Protein AF-A0AAP3YGD5-F1 (afdb_monomer_lite)

Radius of gyration: 22.63 Å; chains: 1; bounding box: 57×32×65 Å

pLDDT: mean 88.48, std 7.9, range [51.56, 96.88]

Foldseek 3Di:
DEEDQDPCVCVPFAWQDWDDDPPDQWIWTATLQGYIWIKGWDQDPVPNDIDIHTDDPVRRCVSCVPPPPNQVVCCVSVSQHPVNVVVVVVVVVVVVVVVVVVVVVVVVVVVVVVVVVVCCVPVVD

Sequence (125 aa):
MYFISEPNDLIGKEIGFIHANRFCDSTIIVTKDGGVLIVKQVFDLDEDQTNTIVFNECRAKKELYENRYAKHELNRLKIITKKDWADYELKLKKAEEARQIEYQKKKEERERLEYERLKLKFEGK

Organism: Bacillus amyloliquefaciens (NCBI:txid1390)

Secondary structure (DSSP, 8-state):
-EE--SGGGGTTPPEEEEE--TT-SSEEEEETTSEEEEEEEEEETTTTEEEEEEPPHHHHHHHHHH-HHHHHHHHHTTSS-HHHHHHHHHHHHHHHHHHHHHHHHHHHHHHHHHHHHHHHHHH--

Structure (mmCIF, N/CA/C/O backbone):
data_AF-A0AAP3YGD5-F1
#
_entry.id   AF-A0AAP3YGD5-F1
#
loop_
_atom_site.group_PDB
_atom_site.id
_atom_site.type_symbol
_atom_site.label_atom_id
_atom_site.label_alt_id
_atom_site.label_comp_id
_atom_site.label_asym_id
_atom_site.label_entity_id
_atom_site.label_seq_id
_atom_site.pdbx_PDB_ins_code
_atom_site.Cartn_x
_atom_site.Cartn_y
_atom_site.Cartn_z
_atom_site.occupancy
_atom_site.B_iso_or_equiv
_atom_site.auth_seq_id
_atom_site.auth_comp_id
_atom_site.auth_asym_id
_atom_site.auth_atom_id
_atom_site.pdbx_PDB_model_num
ATOM 1 N N . MET A 1 1 ? -4.771 3.654 -7.770 1.00 90.12 1 MET A N 1
ATOM 2 C CA . MET A 1 1 ? -3.575 3.185 -7.040 1.00 90.12 1 MET A CA 1
ATOM 3 C C . MET A 1 1 ? -3.976 2.327 -5.850 1.00 90.12 1 MET A C 1
ATOM 5 O O . MET A 1 1 ? -4.876 2.723 -5.113 1.00 90.12 1 MET A O 1
ATOM 9 N N . TYR A 1 2 ? -3.323 1.180 -5.682 1.00 92.81 2 TYR A N 1
ATOM 10 C CA . TYR A 1 2 ? -3.420 0.303 -4.510 1.00 92.81 2 TYR A CA 1
ATOM 11 C C . TYR A 1 2 ? -2.073 -0.403 -4.294 1.00 92.81 2 TYR A C 1
ATOM 13 O O . TYR A 1 2 ? -1.273 -0.489 -5.227 1.00 92.81 2 TYR A O 1
ATOM 21 N N . PHE A 1 3 ? -1.807 -0.879 -3.079 1.00 93.62 3 PHE A N 1
ATOM 22 C CA . PHE A 1 3 ? -0.560 -1.567 -2.742 1.00 93.62 3 PHE A CA 1
ATOM 23 C C . PHE A 1 3 ? -0.799 -3.068 -2.630 1.00 93.62 3 PHE A C 1
ATOM 25 O O . PHE A 1 3 ? -1.763 -3.499 -2.004 1.00 93.62 3 PHE A O 1
ATOM 32 N N . ILE A 1 4 ? 0.076 -3.842 -3.260 1.00 93.62 4 ILE A N 1
ATOM 33 C CA . ILE A 1 4 ? 0.039 -5.298 -3.273 1.00 93.62 4 ILE A CA 1
ATOM 34 C C . ILE A 1 4 ? 0.911 -5.805 -2.125 1.00 93.62 4 ILE A C 1
ATOM 36 O O . ILE A 1 4 ? 2.081 -5.435 -2.031 1.00 93.62 4 ILE A O 1
ATOM 40 N N . SER A 1 5 ? 0.339 -6.641 -1.259 1.00 89.69 5 SER A N 1
ATOM 41 C CA . SER A 1 5 ? 1.038 -7.249 -0.120 1.00 89.69 5 SER A CA 1
ATOM 42 C C . SER A 1 5 ? 1.532 -8.666 -0.395 1.00 89.69 5 SER A C 1
ATOM 44 O O . SER A 1 5 ? 2.454 -9.114 0.283 1.00 89.69 5 SER A O 1
ATOM 46 N N . GLU A 1 6 ? 0.957 -9.363 -1.379 1.00 91.00 6 GLU A N 1
ATOM 47 C CA . GLU A 1 6 ? 1.337 -10.730 -1.732 1.00 91.00 6 GLU A CA 1
ATOM 48 C C . GLU A 1 6 ? 1.807 -10.813 -3.192 1.00 91.00 6 GLU A C 1
ATOM 50 O O . GLU A 1 6 ? 1.108 -10.347 -4.091 1.00 91.00 6 GLU A O 1
ATOM 55 N N . PRO A 1 7 ? 2.968 -11.429 -3.492 1.00 87.94 7 PRO A N 1
ATOM 56 C CA . PRO A 1 7 ? 3.467 -11.513 -4.866 1.00 87.94 7 PRO A CA 1
ATOM 57 C C . PRO A 1 7 ? 2.523 -12.264 -5.815 1.00 87.94 7 PRO A C 1
ATOM 59 O O . PRO A 1 7 ? 2.493 -11.964 -7.006 1.00 87.94 7 PRO A O 1
ATOM 62 N N . ASN A 1 8 ? 1.729 -13.205 -5.292 1.00 92.12 8 ASN A N 1
ATOM 63 C CA . ASN A 1 8 ? 0.748 -13.968 -6.067 1.00 92.12 8 ASN A CA 1
ATOM 64 C C . ASN A 1 8 ? -0.348 -13.083 -6.677 1.00 92.12 8 ASN A C 1
ATOM 66 O O . ASN A 1 8 ? -0.880 -13.421 -7.732 1.00 92.12 8 ASN A O 1
ATOM 70 N N . ASP A 1 9 ? -0.625 -11.917 -6.092 1.00 92.44 9 ASP A N 1
ATOM 71 C CA . ASP A 1 9 ? -1.596 -10.965 -6.638 1.00 92.44 9 ASP A CA 1
ATOM 72 C C . ASP A 1 9 ? -1.119 -10.321 -7.954 1.00 92.44 9 ASP A C 1
ATOM 74 O O . ASP A 1 9 ? -1.898 -9.646 -8.630 1.00 92.44 9 ASP A O 1
ATOM 78 N N . LEU A 1 10 ? 0.150 -10.509 -8.346 1.00 91.38 10 LEU A N 1
ATOM 79 C CA . LEU A 1 10 ? 0.647 -10.114 -9.667 1.00 91.38 10 LEU A CA 1
ATOM 80 C C . LEU A 1 10 ? 0.263 -11.094 -10.782 1.00 91.38 10 LEU A C 1
ATOM 82 O O . LEU A 1 10 ? 0.385 -10.738 -11.956 1.00 91.38 10 LEU A O 1
ATOM 86 N N . ILE A 1 11 ? -0.177 -12.313 -10.459 1.00 93.19 11 ILE A N 1
ATOM 87 C CA . ILE A 1 11 ? -0.500 -13.324 -11.471 1.00 93.19 11 ILE A CA 1
ATOM 88 C C . ILE A 1 11 ? -1.626 -12.800 -12.373 1.00 93.19 11 ILE A C 1
ATOM 90 O O . ILE A 1 11 ? -2.689 -12.394 -11.911 1.00 93.19 11 ILE A O 1
ATOM 94 N N . GLY A 1 12 ? -1.376 -12.794 -13.684 1.00 93.06 12 GLY A N 1
ATOM 95 C CA . GLY A 1 12 ? -2.329 -12.308 -14.685 1.00 93.06 12 GLY A CA 1
ATOM 96 C C . GLY A 1 12 ? -2.422 -10.783 -14.810 1.00 93.06 12 GLY A C 1
ATOM 97 O O . GLY A 1 12 ? -3.216 -10.301 -15.616 1.00 93.06 12 GLY A O 1
ATOM 98 N N . LYS A 1 13 ? -1.619 -10.009 -14.064 1.00 94.94 13 LYS A N 1
ATOM 99 C CA . LYS A 1 13 ? -1.548 -8.550 -14.218 1.00 94.94 13 LYS A CA 1
ATOM 100 C C . LYS A 1 13 ? -0.508 -8.142 -15.256 1.00 94.94 13 LYS A C 1
ATOM 102 O O . LYS A 1 13 ? 0.585 -8.699 -15.331 1.00 94.94 13 LYS A O 1
ATOM 107 N N . GLU A 1 14 ? -0.822 -7.101 -16.023 1.00 96.00 14 GLU A N 1
ATOM 108 C CA . GLU A 1 14 ? 0.134 -6.494 -16.947 1.00 96.00 14 GLU A CA 1
ATOM 109 C C . GLU A 1 14 ? 1.044 -5.503 -16.220 1.00 96.00 14 GLU A C 1
ATOM 111 O O . GLU A 1 14 ? 0.582 -4.525 -15.623 1.00 96.00 14 GLU A O 1
ATOM 116 N N . ILE A 1 15 ? 2.355 -5.719 -16.321 1.00 95.69 15 ILE A N 1
ATOM 117 C CA . ILE A 1 15 ? 3.345 -4.801 -15.765 1.00 95.69 15 ILE A CA 1
ATOM 118 C C . ILE A 1 15 ? 3.474 -3.570 -16.666 1.00 95.69 15 ILE A C 1
ATOM 120 O O . ILE A 1 15 ? 3.662 -3.680 -17.877 1.00 95.69 15 ILE A O 1
ATOM 124 N N . GLY A 1 16 ? 3.361 -2.385 -16.067 1.00 93.50 16 GLY A N 1
ATOM 125 C CA . GLY A 1 16 ? 3.501 -1.103 -16.758 1.00 93.50 16 GLY A CA 1
ATOM 126 C C . GLY A 1 16 ? 4.834 -0.405 -16.488 1.00 93.50 16 GLY A C 1
ATOM 127 O O . GLY A 1 16 ? 5.299 0.367 -17.322 1.00 93.50 16 GLY A O 1
ATOM 128 N N . PHE A 1 17 ? 5.460 -0.667 -15.338 1.00 94.75 17 PHE A N 1
ATOM 129 C CA . PHE A 1 17 ? 6.729 -0.059 -14.949 1.00 94.75 17 PHE A CA 1
ATOM 130 C C . PHE A 1 17 ? 7.480 -0.954 -13.959 1.00 94.75 17 PHE A C 1
ATOM 132 O O . PHE A 1 17 ? 6.884 -1.505 -13.034 1.00 94.75 17 PHE A O 1
ATOM 139 N N . ILE A 1 18 ? 8.796 -1.070 -14.137 1.00 93.94 18 ILE A N 1
ATOM 140 C CA . ILE A 1 18 ? 9.693 -1.745 -13.197 1.00 93.94 18 ILE A CA 1
ATOM 141 C C . ILE A 1 18 ? 10.866 -0.816 -12.916 1.00 93.94 18 ILE A C 1
ATOM 143 O O . ILE A 1 18 ? 11.503 -0.305 -13.836 1.00 93.94 18 ILE A O 1
ATOM 147 N N . HIS A 1 19 ? 11.180 -0.648 -11.638 1.00 90.50 19 HIS A N 1
ATOM 148 C CA . HIS A 1 19 ? 12.410 -0.031 -11.182 1.00 90.50 19 HIS A CA 1
ATOM 149 C C . HIS A 1 19 ? 13.185 -1.042 -10.342 1.00 90.50 19 HIS A C 1
ATOM 151 O O . HIS A 1 19 ? 12.921 -1.217 -9.154 1.00 90.50 19 HIS A O 1
ATOM 157 N N . ALA A 1 20 ? 14.121 -1.724 -10.999 1.00 84.50 20 ALA A N 1
ATOM 158 C CA . ALA A 1 20 ? 15.030 -2.696 -10.409 1.00 84.50 20 ALA A CA 1
ATOM 159 C C . ALA A 1 20 ? 16.462 -2.248 -10.727 1.00 84.50 20 ALA A C 1
ATOM 161 O O . ALA A 1 20 ? 16.972 -2.490 -11.820 1.00 84.50 20 ALA A O 1
ATOM 162 N N . ASN A 1 21 ? 17.093 -1.521 -9.809 1.00 72.62 21 ASN A N 1
ATOM 163 C CA . ASN A 1 21 ? 18.477 -1.069 -9.955 1.00 72.62 21 ASN A CA 1
ATOM 164 C C . ASN A 1 21 ? 19.347 -1.784 -8.915 1.00 72.62 21 ASN A C 1
ATOM 166 O O . ASN A 1 21 ? 18.933 -1.931 -7.771 1.00 72.62 21 ASN A O 1
ATOM 170 N N . ARG A 1 22 ? 20.569 -2.179 -9.298 1.00 60.38 22 ARG A N 1
ATOM 171 C CA . ARG A 1 22 ? 21.545 -2.849 -8.417 1.00 60.38 22 ARG A CA 1
ATOM 172 C C . ARG A 1 22 ? 21.924 -2.020 -7.186 1.00 60.38 22 ARG A C 1
ATOM 174 O O . ARG A 1 22 ? 22.390 -2.591 -6.211 1.00 60.38 22 ARG A O 1
ATOM 181 N N . PHE A 1 23 ? 21.744 -0.700 -7.243 1.00 65.19 23 PHE A N 1
ATOM 182 C CA . PHE A 1 23 ? 21.998 0.217 -6.126 1.00 65.19 23 PHE A CA 1
ATOM 183 C C . PHE A 1 23 ? 20.738 0.611 -5.348 1.00 65.19 23 PHE A C 1
ATOM 185 O O . PHE A 1 23 ? 20.827 1.416 -4.425 1.00 65.19 23 PHE A O 1
ATOM 192 N N . CYS A 1 24 ? 19.563 0.117 -5.739 1.00 64.88 24 CYS A N 1
ATOM 193 C CA . CYS A 1 24 ? 18.334 0.405 -5.015 1.00 64.88 24 CYS A CA 1
ATOM 194 C C . CYS A 1 24 ? 18.119 -0.626 -3.912 1.00 64.88 24 CYS A C 1
ATOM 196 O O . CYS A 1 24 ? 18.209 -1.829 -4.142 1.00 64.88 24 CYS A O 1
ATOM 198 N N . ASP A 1 25 ? 17.764 -0.132 -2.727 1.00 76.44 25 ASP A N 1
ATOM 199 C CA . ASP A 1 25 ? 17.421 -0.956 -1.567 1.00 76.44 25 ASP A CA 1
ATOM 200 C C . ASP A 1 25 ? 16.175 -1.820 -1.790 1.00 76.44 25 ASP A C 1
ATOM 202 O O . ASP A 1 25 ? 15.947 -2.775 -1.050 1.00 76.44 25 ASP A O 1
ATOM 206 N N . SER A 1 26 ? 15.344 -1.476 -2.773 1.00 87.88 26 SER A N 1
ATOM 207 C CA . SER A 1 26 ? 14.109 -2.176 -3.094 1.00 87.88 26 SER A CA 1
ATOM 208 C C . SER A 1 26 ? 13.843 -2.171 -4.604 1.00 87.88 26 SER A C 1
ATOM 210 O O . SER A 1 26 ? 14.280 -1.285 -5.342 1.00 87.88 26 SER A O 1
ATOM 212 N N . THR A 1 27 ? 13.126 -3.188 -5.073 1.00 92.00 27 THR A N 1
ATOM 213 C CA . THR A 1 27 ? 12.589 -3.282 -6.429 1.00 92.00 27 THR A CA 1
ATOM 214 C C . THR A 1 27 ? 11.127 -2.859 -6.417 1.00 92.00 27 THR A C 1
ATOM 216 O O . THR A 1 27 ? 10.319 -3.421 -5.677 1.00 92.00 27 THR A O 1
ATOM 219 N N . ILE A 1 28 ? 10.787 -1.884 -7.258 1.00 93.94 28 ILE A N 1
ATOM 220 C CA . ILE A 1 28 ? 9.427 -1.364 -7.413 1.00 93.94 28 ILE A CA 1
ATOM 221 C C . ILE A 1 28 ? 8.835 -1.946 -8.694 1.00 93.94 28 ILE A C 1
ATOM 223 O O . ILE A 1 28 ? 9.387 -1.768 -9.779 1.00 93.94 28 ILE A O 1
ATOM 227 N N . ILE A 1 29 ? 7.690 -2.603 -8.576 1.00 95.06 29 ILE A N 1
ATOM 228 C CA . ILE A 1 29 ? 6.936 -3.177 -9.687 1.00 95.06 29 ILE A CA 1
ATOM 229 C C . ILE A 1 29 ? 5.562 -2.518 -9.689 1.00 95.06 29 ILE A C 1
ATOM 231 O O . ILE A 1 29 ? 4.847 -2.547 -8.688 1.00 95.06 29 ILE A O 1
ATOM 235 N N . VAL A 1 30 ? 5.186 -1.910 -10.811 1.00 96.06 30 VAL A N 1
ATOM 236 C CA . VAL A 1 30 ? 3.890 -1.247 -10.960 1.00 96.06 30 VAL A CA 1
ATOM 237 C C . VAL A 1 30 ? 3.156 -1.802 -12.169 1.00 96.06 30 VAL A C 1
ATOM 239 O O . VAL A 1 30 ? 3.673 -1.859 -13.286 1.00 96.06 30 VAL A O 1
ATOM 242 N N . THR A 1 31 ? 1.923 -2.212 -11.924 1.00 96.88 31 THR A N 1
ATOM 243 C CA . THR A 1 31 ? 0.989 -2.746 -12.918 1.00 96.88 31 THR A CA 1
ATOM 244 C C . THR A 1 31 ? 0.264 -1.613 -13.642 1.00 96.88 31 THR A C 1
ATOM 246 O O . THR A 1 31 ? 0.148 -0.503 -13.118 1.00 96.88 31 THR A O 1
ATOM 249 N N . LYS A 1 32 ? -0.212 -1.856 -14.868 1.00 95.44 32 LYS A N 1
ATOM 250 C CA . LYS A 1 32 ? -0.886 -0.820 -15.675 1.00 95.44 32 LYS A CA 1
ATOM 251 C C . LYS A 1 32 ? -2.180 -0.296 -15.043 1.00 95.44 32 LYS A C 1
ATOM 253 O O . LYS A 1 32 ? -2.539 0.851 -15.284 1.00 95.44 32 LYS A O 1
ATOM 258 N N . ASP A 1 33 ? -2.854 -1.101 -14.224 1.00 94.06 33 ASP A N 1
ATOM 259 C CA . ASP A 1 33 ? -4.038 -0.724 -13.437 1.00 94.06 33 ASP A CA 1
ATOM 260 C C . ASP A 1 33 ? -3.689 0.029 -12.133 1.00 94.06 33 ASP A C 1
ATOM 262 O O . ASP A 1 33 ? -4.573 0.385 -11.351 1.00 94.06 33 ASP A O 1
ATOM 266 N N . GLY A 1 34 ? -2.404 0.310 -11.890 1.00 92.94 34 GLY A N 1
ATOM 267 C CA . GLY A 1 34 ? -1.939 1.124 -10.769 1.00 92.94 34 GLY A CA 1
ATOM 268 C C . GLY A 1 34 ? -1.768 0.360 -9.453 1.00 92.94 34 GLY A C 1
ATOM 269 O O . GLY A 1 34 ? -1.766 0.987 -8.389 1.00 92.94 34 GLY A O 1
ATOM 270 N N . GLY A 1 35 ? -1.642 -0.967 -9.503 1.00 94.50 35 GLY A N 1
ATOM 271 C CA . GLY A 1 35 ? -1.189 -1.786 -8.381 1.00 94.50 35 GLY A CA 1
ATOM 272 C C . GLY A 1 35 ? 0.326 -1.694 -8.208 1.00 94.50 35 GLY A C 1
ATOM 273 O O . GLY A 1 35 ? 1.073 -1.842 -9.178 1.00 94.50 35 GLY A O 1
ATOM 274 N N . VAL A 1 36 ? 0.776 -1.446 -6.983 1.00 95.44 36 VAL A N 1
ATOM 275 C CA . VAL A 1 36 ? 2.186 -1.235 -6.636 1.00 95.44 36 VAL A CA 1
ATOM 276 C C . VAL A 1 36 ? 2.661 -2.362 -5.730 1.00 95.44 36 VAL A C 1
ATOM 278 O O . VAL A 1 36 ? 2.158 -2.504 -4.619 1.00 95.44 36 VAL A O 1
ATOM 281 N N . LEU A 1 37 ? 3.670 -3.109 -6.170 1.00 95.44 37 LEU A N 1
ATOM 282 C CA . LEU A 1 37 ? 4.413 -4.060 -5.350 1.00 95.44 37 LEU A CA 1
ATOM 283 C C . LEU A 1 37 ? 5.832 -3.529 -5.133 1.00 95.44 37 LEU A C 1
ATOM 285 O O . LEU A 1 37 ? 6.503 -3.130 -6.084 1.00 95.44 37 LEU A O 1
ATOM 289 N N . ILE A 1 38 ? 6.304 -3.547 -3.888 1.00 94.38 38 ILE A N 1
ATOM 290 C CA . ILE A 1 38 ? 7.692 -3.212 -3.561 1.00 94.38 38 ILE A CA 1
ATOM 291 C C . ILE A 1 38 ? 8.299 -4.367 -2.781 1.00 94.38 38 ILE A C 1
ATOM 293 O O . ILE A 1 38 ? 7.754 -4.787 -1.760 1.00 94.38 38 ILE A O 1
ATOM 297 N N . VAL A 1 39 ? 9.425 -4.874 -3.275 1.00 92.44 39 VAL A N 1
ATOM 298 C CA . VAL A 1 39 ? 10.133 -6.013 -2.688 1.00 92.44 39 VAL A CA 1
ATOM 299 C C . VAL A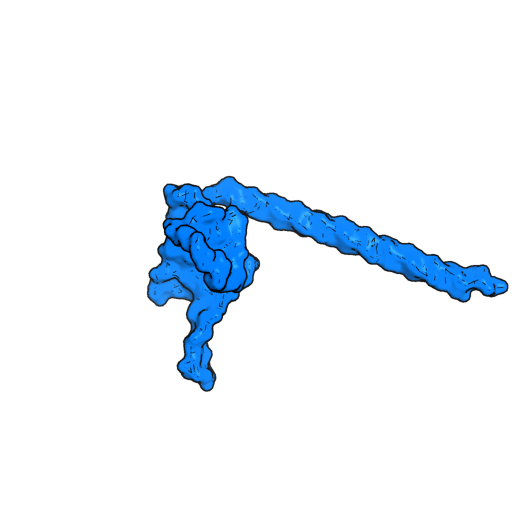 1 39 ? 11.579 -5.652 -2.392 1.00 92.44 39 VAL A C 1
ATOM 301 O O . VAL A 1 39 ? 12.231 -4.970 -3.177 1.00 92.44 39 VAL A O 1
ATOM 304 N N . LYS A 1 40 ? 12.098 -6.120 -1.262 1.00 90.31 40 LYS A N 1
ATOM 305 C CA . LYS A 1 40 ? 13.494 -5.949 -0.859 1.00 90.31 40 LYS A CA 1
ATOM 306 C C . LYS A 1 40 ? 14.113 -7.311 -0.599 1.00 90.31 40 LYS A C 1
ATOM 308 O O . LYS A 1 40 ? 13.541 -8.111 0.134 1.00 90.31 40 LYS A O 1
ATOM 313 N N . GLN A 1 41 ? 15.289 -7.551 -1.166 1.00 85.56 41 GLN A N 1
ATOM 314 C 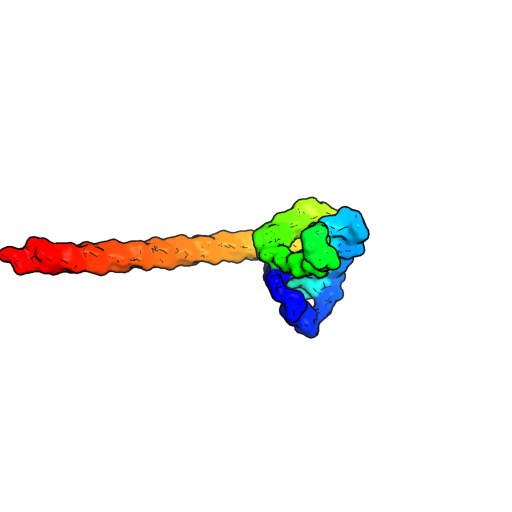CA . GLN A 1 41 ? 16.119 -8.677 -0.755 1.00 85.56 41 GLN A CA 1
ATOM 315 C C . GLN A 1 41 ? 16.900 -8.281 0.496 1.00 85.56 41 GLN A C 1
ATOM 317 O O . GLN A 1 41 ? 17.476 -7.194 0.567 1.00 85.56 41 GLN A O 1
ATOM 322 N N . VAL A 1 42 ? 16.879 -9.150 1.496 1.00 84.19 42 VAL A N 1
ATOM 323 C CA . VAL A 1 42 ? 17.639 -9.013 2.733 1.00 84.19 42 VAL A CA 1
ATOM 324 C C . VAL A 1 42 ? 18.530 -10.235 2.848 1.00 84.19 42 VAL A C 1
ATOM 326 O O . VAL A 1 42 ? 18.052 -11.364 2.761 1.00 84.19 42 VAL A O 1
ATOM 329 N N . PHE A 1 43 ? 19.827 -9.992 2.996 1.00 78.50 43 PHE A N 1
ATOM 330 C CA . PHE A 1 43 ? 20.793 -11.044 3.265 1.00 78.50 43 PHE A CA 1
ATOM 331 C C . PHE A 1 43 ? 20.849 -11.269 4.772 1.00 78.50 43 PHE A C 1
ATOM 333 O O . PHE A 1 43 ? 21.113 -10.320 5.516 1.00 78.50 43 PHE A O 1
ATOM 340 N N . ASP A 1 44 ? 20.565 -12.492 5.202 1.00 74.94 44 ASP A N 1
ATOM 341 C CA . ASP A 1 44 ? 20.775 -12.908 6.579 1.00 74.94 44 ASP A CA 1
ATOM 342 C C . ASP A 1 44 ? 22.193 -13.473 6.708 1.00 74.94 44 ASP A C 1
ATOM 344 O O . ASP A 1 44 ? 22.531 -14.472 6.072 1.00 74.94 44 ASP A O 1
ATOM 348 N N . LEU A 1 45 ? 23.036 -12.782 7.480 1.00 72.12 45 LEU A N 1
ATOM 349 C CA . LEU A 1 45 ? 24.436 -13.162 7.688 1.00 72.12 45 LEU A CA 1
ATOM 350 C C . LEU A 1 45 ? 24.570 -14.430 8.539 1.00 72.12 45 LEU A C 1
ATOM 352 O O . LEU A 1 45 ? 25.600 -15.091 8.448 1.00 72.12 45 LEU A O 1
ATOM 356 N N . ASP A 1 46 ? 23.561 -14.758 9.348 1.00 77.31 46 ASP A N 1
ATOM 357 C CA . ASP A 1 46 ? 23.616 -15.896 10.266 1.00 77.31 46 ASP A CA 1
ATOM 358 C C . ASP A 1 46 ? 23.141 -17.196 9.596 1.00 77.31 46 ASP A C 1
ATOM 360 O O . ASP A 1 46 ? 23.577 -18.285 9.970 1.00 77.31 46 ASP A O 1
ATOM 364 N N . GLU A 1 47 ? 22.274 -17.094 8.583 1.00 73.38 47 GLU A N 1
ATOM 365 C CA . GLU A 1 47 ? 21.680 -18.253 7.901 1.00 73.38 47 GLU A CA 1
ATOM 366 C C . GLU A 1 47 ? 22.241 -18.514 6.491 1.00 73.38 47 GLU A C 1
ATOM 368 O O . GLU A 1 47 ? 21.788 -19.453 5.833 1.00 73.38 47 GLU A O 1
ATOM 373 N N . ASP A 1 48 ? 23.192 -17.701 6.001 1.00 75.19 48 ASP A N 1
ATOM 374 C CA . ASP A 1 48 ? 23.681 -17.711 4.605 1.00 75.19 48 ASP A CA 1
ATOM 375 C C . ASP A 1 48 ? 22.529 -17.715 3.569 1.00 75.19 48 ASP A C 1
ATOM 377 O O . ASP A 1 48 ? 22.648 -18.203 2.439 1.00 75.19 48 ASP A O 1
ATOM 381 N N . GLN A 1 49 ? 21.376 -17.161 3.953 1.00 72.81 49 GLN A N 1
ATOM 382 C CA . GLN A 1 49 ? 20.147 -17.173 3.170 1.00 72.81 49 GLN A CA 1
ATOM 383 C C . GLN A 1 49 ? 19.742 -15.761 2.762 1.00 72.81 49 GLN A C 1
ATOM 385 O O . GLN A 1 49 ? 19.810 -14.792 3.518 1.00 72.81 49 GLN A O 1
ATOM 390 N N . THR A 1 50 ? 19.286 -15.641 1.516 1.00 77.81 50 THR A N 1
ATOM 391 C CA . THR A 1 50 ? 18.709 -14.398 1.003 1.00 77.81 50 THR A CA 1
ATOM 392 C C . THR A 1 50 ? 17.194 -14.478 1.099 1.00 77.81 50 THR A C 1
ATOM 394 O O . THR A 1 50 ? 16.553 -15.215 0.350 1.00 77.81 50 THR A O 1
ATOM 397 N N . ASN A 1 51 ? 16.617 -13.679 1.990 1.00 82.31 51 ASN A N 1
ATOM 398 C CA . ASN A 1 51 ? 15.177 -13.572 2.170 1.00 82.31 51 ASN A CA 1
ATOM 399 C C . ASN A 1 51 ? 14.604 -12.437 1.316 1.00 82.31 51 ASN A C 1
ATOM 401 O O . ASN A 1 51 ? 15.209 -11.377 1.158 1.00 82.31 51 ASN A O 1
ATOM 405 N N . THR A 1 52 ? 13.407 -12.641 0.764 1.00 85.81 52 THR A N 1
ATOM 406 C CA . THR A 1 52 ? 12.670 -11.586 0.052 1.00 85.81 52 THR A CA 1
ATOM 407 C C . THR A 1 52 ? 11.545 -11.071 0.933 1.00 85.81 52 THR A C 1
ATOM 409 O O . THR A 1 52 ? 10.654 -11.820 1.320 1.00 85.81 52 THR A O 1
ATOM 412 N N . ILE A 1 53 ? 11.573 -9.776 1.230 1.00 89.94 53 ILE A N 1
ATOM 413 C CA . ILE A 1 53 ? 10.563 -9.096 2.032 1.00 89.94 53 ILE A CA 1
ATOM 414 C C . ILE A 1 53 ? 9.677 -8.269 1.110 1.00 89.94 53 ILE A C 1
ATOM 416 O O . ILE A 1 53 ? 10.160 -7.395 0.388 1.00 89.94 53 ILE A O 1
ATOM 420 N N . VAL A 1 54 ? 8.369 -8.500 1.182 1.00 92.44 54 VAL A N 1
ATOM 421 C CA . VAL A 1 54 ? 7.370 -7.632 0.555 1.00 92.44 54 VAL A CA 1
ATOM 422 C C . VAL A 1 54 ? 7.040 -6.493 1.508 1.00 92.44 54 VAL A C 1
ATOM 424 O O . VAL A 1 54 ? 6.773 -6.703 2.693 1.00 92.44 54 VAL A O 1
ATOM 427 N N . PHE A 1 55 ? 7.087 -5.259 1.015 1.00 92.88 55 PHE A N 1
ATOM 428 C CA . PHE A 1 55 ? 6.745 -4.105 1.832 1.00 92.88 55 PHE A CA 1
ATOM 429 C C . PHE A 1 55 ? 5.236 -4.053 2.053 1.00 92.88 55 PHE A C 1
ATOM 431 O O . PHE A 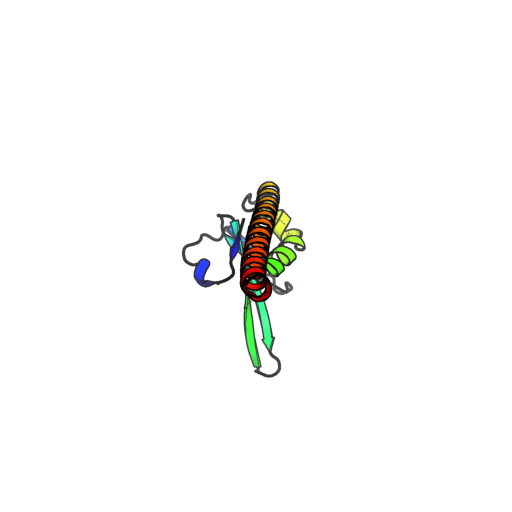1 55 ? 4.451 -4.105 1.111 1.00 92.88 55 PHE A O 1
ATOM 438 N N . ASN A 1 56 ? 4.832 -3.880 3.311 1.00 90.44 56 ASN A N 1
ATOM 439 C CA . ASN A 1 5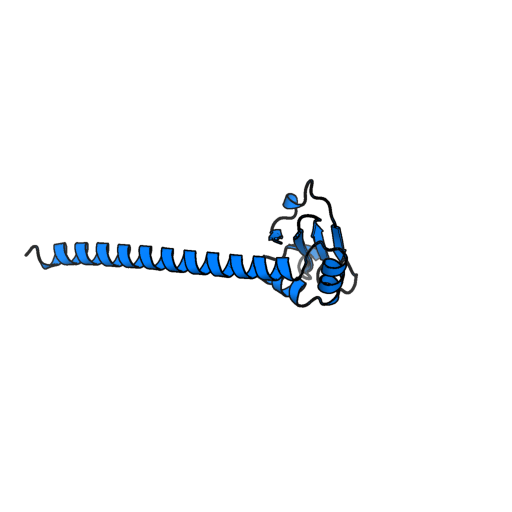6 ? 3.449 -3.548 3.620 1.00 90.44 56 ASN A CA 1
ATOM 440 C C . ASN A 1 56 ? 3.073 -2.173 3.042 1.00 90.44 56 ASN A C 1
ATOM 442 O O . ASN A 1 56 ? 3.938 -1.367 2.694 1.00 90.44 56 ASN A O 1
ATOM 446 N N . GLU A 1 57 ? 1.775 -1.877 3.002 1.00 89.81 57 GLU A N 1
ATOM 447 C CA . GLU A 1 57 ? 1.239 -0.650 2.402 1.00 89.81 57 GLU A CA 1
ATOM 448 C C . GLU A 1 57 ? 1.924 0.630 2.913 1.00 89.81 57 GLU A C 1
ATOM 450 O O . GLU A 1 57 ? 2.303 1.490 2.123 1.00 89.81 57 GLU A O 1
ATOM 455 N N . CYS A 1 58 ? 2.156 0.744 4.225 1.00 87.19 58 CYS A N 1
ATOM 456 C CA . CYS A 1 58 ? 2.794 1.922 4.815 1.00 87.19 58 CYS A CA 1
ATOM 457 C C . CYS A 1 58 ? 4.240 2.111 4.325 1.00 87.19 58 CYS A C 1
ATOM 459 O O . CYS A 1 58 ? 4.620 3.208 3.904 1.00 87.19 58 CYS A O 1
ATOM 461 N N . ARG A 1 59 ? 5.044 1.038 4.330 1.00 90.12 59 ARG A N 1
ATOM 462 C CA . ARG A 1 59 ? 6.431 1.077 3.845 1.00 90.12 59 ARG A CA 1
ATOM 463 C C . ARG A 1 59 ? 6.487 1.294 2.339 1.00 90.12 59 ARG A C 1
ATOM 465 O O . ARG A 1 59 ? 7.265 2.125 1.887 1.00 90.12 59 ARG A O 1
ATOM 472 N N . ALA A 1 60 ? 5.635 0.611 1.577 1.00 91.81 60 ALA A N 1
ATOM 473 C CA . ALA A 1 60 ? 5.584 0.741 0.127 1.00 91.81 60 ALA A CA 1
ATOM 474 C C . ALA A 1 60 ? 5.165 2.157 -0.298 1.00 91.81 60 ALA A C 1
ATOM 476 O O . ALA A 1 60 ? 5.776 2.752 -1.186 1.00 91.81 60 ALA A O 1
ATOM 477 N N . LYS A 1 61 ? 4.178 2.745 0.391 1.00 90.62 61 LYS A N 1
ATOM 478 C CA . LYS A 1 61 ? 3.791 4.144 0.199 1.00 90.62 61 LYS A CA 1
ATOM 479 C C . LYS A 1 61 ? 4.967 5.075 0.452 1.00 90.62 61 LYS A C 1
ATOM 481 O O . LYS A 1 61 ? 5.206 5.952 -0.372 1.00 90.62 61 LYS A O 1
ATOM 486 N N . LYS A 1 62 ? 5.677 4.908 1.572 1.00 90.06 62 LYS A N 1
ATOM 487 C CA . LYS A 1 62 ? 6.828 5.750 1.923 1.00 90.06 62 LYS A CA 1
ATOM 488 C C . LYS A 1 62 ? 7.930 5.653 0.865 1.00 90.06 62 LYS A C 1
ATOM 490 O O . LYS A 1 62 ? 8.340 6.683 0.340 1.00 90.06 62 LYS A O 1
ATOM 495 N N . GLU A 1 63 ? 8.317 4.437 0.494 1.00 90.44 63 GLU A N 1
ATOM 496 C CA . GLU A 1 63 ? 9.352 4.170 -0.509 1.00 90.44 63 GLU A CA 1
ATOM 497 C C . GLU A 1 63 ? 9.005 4.803 -1.864 1.00 90.44 63 GLU A C 1
ATOM 499 O O . GLU A 1 63 ? 9.783 5.571 -2.434 1.00 90.44 63 GLU A O 1
ATOM 504 N N . LEU A 1 64 ? 7.787 4.556 -2.360 1.00 90.69 64 LEU A N 1
ATOM 505 C CA . LEU A 1 64 ? 7.315 5.152 -3.606 1.00 90.69 64 LEU A CA 1
ATOM 506 C C . LEU A 1 64 ? 7.194 6.679 -3.492 1.00 90.69 64 LEU A C 1
ATOM 508 O O . LEU A 1 64 ? 7.393 7.399 -4.471 1.00 90.69 64 LEU A O 1
ATOM 512 N N . TYR A 1 65 ? 6.859 7.193 -2.304 1.00 87.38 65 TYR A N 1
ATOM 513 C CA . TYR A 1 65 ? 6.758 8.625 -2.067 1.00 87.38 65 TYR A CA 1
ATOM 514 C C . TYR A 1 65 ? 8.127 9.319 -2.117 1.00 87.38 65 TYR A C 1
ATOM 516 O O . TYR A 1 65 ? 8.254 10.407 -2.684 1.00 87.38 65 TYR A O 1
ATOM 524 N N . GLU A 1 66 ? 9.150 8.704 -1.541 1.00 88.69 66 GLU A N 1
ATOM 525 C CA . GLU A 1 66 ? 10.501 9.260 -1.460 1.00 88.69 66 GLU A CA 1
ATOM 526 C C . GLU A 1 66 ? 11.268 9.097 -2.783 1.00 88.69 66 GLU A C 1
ATOM 528 O O . GLU A 1 66 ? 12.075 9.961 -3.145 1.00 88.69 66 GLU A O 1
ATOM 533 N N . ASN A 1 67 ? 10.943 8.071 -3.579 1.00 89.31 67 ASN A N 1
ATOM 534 C CA . ASN A 1 67 ? 11.553 7.839 -4.885 1.00 89.31 67 ASN A CA 1
ATOM 535 C C . ASN A 1 67 ? 11.051 8.835 -5.956 1.00 89.31 67 ASN A C 1
ATOM 537 O O . ASN A 1 67 ? 10.082 8.601 -6.688 1.00 89.31 67 ASN A O 1
ATOM 541 N N . ARG A 1 68 ? 11.751 9.975 -6.074 1.00 89.50 68 ARG A N 1
ATOM 542 C CA . ARG A 1 68 ? 11.450 11.042 -7.052 1.00 89.50 68 ARG A CA 1
ATOM 543 C C . ARG A 1 68 ? 11.465 10.548 -8.500 1.00 89.50 68 ARG A C 1
ATOM 545 O O . ARG A 1 68 ? 10.639 10.998 -9.293 1.00 89.50 68 ARG A O 1
ATOM 552 N N . TYR A 1 69 ? 12.388 9.647 -8.834 1.00 90.12 69 TYR A N 1
ATOM 553 C CA . TYR A 1 69 ? 12.517 9.099 -10.182 1.00 90.12 69 TYR A CA 1
ATOM 554 C C . TYR A 1 69 ? 11.295 8.253 -10.544 1.00 90.12 69 TYR A C 1
ATOM 556 O O . TYR A 1 69 ? 10.616 8.555 -11.524 1.00 90.12 69 TYR A O 1
ATOM 564 N N . ALA A 1 70 ? 10.950 7.269 -9.709 1.00 90.50 70 ALA A N 1
ATOM 565 C CA . ALA A 1 70 ? 9.789 6.412 -9.930 1.00 90.50 70 ALA A CA 1
ATOM 566 C C . ALA A 1 70 ? 8.501 7.238 -10.047 1.00 90.50 70 ALA A C 1
ATOM 568 O O . ALA A 1 70 ? 7.720 7.035 -10.971 1.00 90.50 70 ALA A O 1
ATOM 569 N N . LYS A 1 71 ? 8.310 8.245 -9.185 1.00 90.81 71 LYS A N 1
ATOM 570 C CA . LYS A 1 71 ? 7.177 9.177 -9.295 1.00 90.81 71 LYS A CA 1
ATOM 571 C C . LYS A 1 71 ? 7.106 9.899 -10.633 1.00 90.81 71 LYS A C 1
ATOM 573 O O . LYS A 1 71 ? 6.027 10.001 -11.216 1.00 90.81 71 LYS A O 1
ATOM 578 N N . HIS A 1 72 ? 8.232 10.446 -11.085 1.00 91.81 72 HIS A N 1
ATOM 579 C CA . HIS A 1 72 ? 8.291 11.167 -12.349 1.00 91.81 72 HIS A CA 1
ATOM 580 C C . HIS A 1 72 ? 7.938 10.244 -13.519 1.00 91.81 72 HIS A C 1
ATOM 582 O O . HIS A 1 72 ? 7.082 10.584 -14.336 1.00 91.81 72 HIS A O 1
ATOM 588 N N . GLU A 1 73 ? 8.544 9.058 -13.560 1.00 93.38 73 GLU A N 1
ATOM 589 C CA . GLU A 1 73 ? 8.332 8.079 -14.624 1.00 93.38 73 GLU A CA 1
ATOM 590 C C . GLU A 1 73 ? 6.897 7.554 -14.649 1.00 93.38 73 GLU A C 1
ATOM 592 O O . GLU A 1 73 ? 6.273 7.529 -15.707 1.00 93.38 73 GLU A O 1
ATOM 597 N N . LEU A 1 74 ? 6.325 7.219 -13.492 1.00 94.25 74 LEU A N 1
ATOM 598 C CA . LEU A 1 74 ? 4.941 6.752 -13.393 1.00 94.25 74 LEU A CA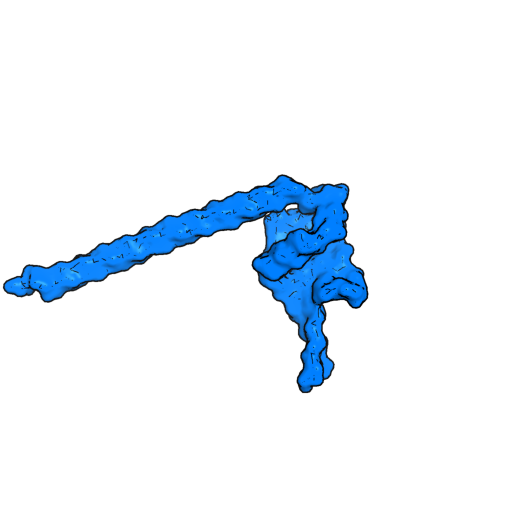 1
ATOM 599 C C . LEU A 1 74 ? 3.933 7.805 -13.857 1.00 94.25 74 LEU A C 1
ATOM 601 O O . LEU A 1 74 ? 2.964 7.469 -14.542 1.00 94.25 74 LEU A O 1
ATOM 605 N N . ASN A 1 75 ? 4.184 9.077 -13.537 1.00 93.75 75 ASN A N 1
ATOM 606 C CA . ASN A 1 75 ? 3.361 10.180 -14.017 1.00 93.75 75 ASN A CA 1
ATOM 607 C C . ASN A 1 75 ? 3.545 10.403 -15.527 1.00 93.75 75 ASN A C 1
ATOM 609 O O . ASN A 1 75 ? 2.564 10.643 -16.230 1.00 93.75 75 ASN A O 1
ATOM 613 N N . ARG A 1 76 ? 4.775 10.280 -16.046 1.00 94.19 76 ARG A N 1
ATOM 614 C CA . ARG A 1 76 ? 5.067 10.367 -17.487 1.00 94.19 76 ARG A CA 1
ATOM 615 C C . ARG A 1 76 ? 4.355 9.265 -18.273 1.00 94.19 76 ARG A C 1
ATOM 617 O O . ARG A 1 76 ? 3.792 9.538 -19.329 1.00 94.19 76 ARG A O 1
ATOM 624 N N . LEU A 1 77 ? 4.344 8.046 -17.737 1.00 94.38 77 LEU A N 1
ATOM 625 C CA . LEU A 1 77 ? 3.661 6.883 -18.308 1.00 94.38 77 LEU A CA 1
ATOM 626 C C . LEU A 1 77 ? 2.140 6.902 -18.086 1.00 94.38 77 LEU A C 1
ATOM 628 O O . LEU A 1 77 ? 1.445 6.043 -18.619 1.00 94.38 77 LEU A O 1
ATOM 632 N N . LYS A 1 78 ? 1.615 7.876 -17.326 1.00 93.75 78 LYS A N 1
ATOM 633 C CA . LYS A 1 78 ? 0.193 8.003 -16.960 1.00 93.75 78 LYS A CA 1
ATOM 634 C C . LYS A 1 78 ? -0.382 6.773 -16.238 1.00 93.75 78 LYS A C 1
ATOM 636 O O . LYS A 1 78 ? -1.586 6.553 -16.288 1.00 93.75 78 LYS A O 1
ATOM 641 N N . ILE A 1 79 ? 0.465 5.997 -15.560 1.00 93.69 79 ILE A N 1
ATOM 642 C CA . ILE A 1 79 ? 0.047 4.818 -14.781 1.00 93.69 79 ILE A CA 1
ATOM 643 C C . ILE A 1 79 ? -0.417 5.255 -13.389 1.00 93.69 79 ILE A C 1
ATOM 645 O O . ILE A 1 79 ? -1.470 4.843 -12.915 1.00 93.69 79 ILE A O 1
ATOM 649 N N . ILE A 1 80 ? 0.373 6.112 -12.735 1.00 92.62 80 ILE A N 1
ATOM 650 C CA . ILE A 1 80 ? 0.019 6.735 -11.457 1.00 92.62 80 ILE A CA 1
ATOM 651 C C . ILE A 1 80 ? 0.272 8.231 -11.585 1.00 92.62 80 ILE A C 1
ATOM 653 O O . ILE A 1 80 ? 1.410 8.685 -11.705 1.00 92.62 80 ILE A O 1
ATOM 657 N N . THR A 1 81 ? -0.807 9.001 -11.557 1.00 92.31 81 THR A N 1
ATOM 658 C CA . THR A 1 81 ? -0.796 10.456 -11.694 1.00 92.31 81 THR A CA 1
ATOM 659 C C . THR A 1 81 ? -0.960 11.147 -10.344 1.00 92.31 81 THR A C 1
ATOM 661 O O . THR A 1 81 ? -1.305 10.533 -9.335 1.00 92.31 81 THR A O 1
ATOM 664 N N . LYS A 1 82 ? -0.775 12.472 -10.313 1.00 88.44 82 LYS A N 1
ATOM 665 C CA . LYS A 1 82 ? -1.067 13.288 -9.118 1.00 88.44 82 LYS A CA 1
ATOM 666 C C . LYS A 1 82 ? -2.502 13.105 -8.604 1.00 88.44 82 LYS A C 1
ATOM 668 O O . LYS A 1 82 ? -2.717 13.163 -7.397 1.00 88.44 82 LYS A O 1
ATOM 673 N N . LYS A 1 83 ? -3.466 12.876 -9.504 1.00 91.25 83 LYS A N 1
ATOM 674 C CA . LYS A 1 83 ? -4.861 12.629 -9.128 1.00 91.25 83 LYS A CA 1
ATOM 675 C C . LYS A 1 83 ? -5.004 11.303 -8.381 1.00 91.25 83 LYS A C 1
ATOM 677 O O . LYS A 1 83 ? -5.658 11.271 -7.348 1.00 91.25 83 LYS A O 1
ATOM 682 N N . ASP A 1 84 ? -4.330 10.250 -8.839 1.00 90.25 84 ASP A N 1
ATOM 683 C CA . ASP A 1 84 ? -4.376 8.935 -8.189 1.00 90.25 84 ASP A CA 1
ATOM 684 C C . ASP A 1 84 ? -3.851 8.976 -6.751 1.00 90.25 84 ASP A C 1
ATOM 686 O O . ASP A 1 84 ? -4.397 8.307 -5.873 1.00 90.25 84 ASP A O 1
ATOM 690 N N . TRP A 1 85 ? -2.823 9.794 -6.497 1.00 87.19 85 TRP A N 1
ATOM 691 C CA . TRP A 1 85 ? -2.317 10.050 -5.147 1.00 87.19 85 TRP A CA 1
ATOM 692 C C . TRP A 1 85 ? -3.358 10.744 -4.266 1.00 87.19 85 TRP A C 1
ATOM 694 O O . TRP A 1 85 ? -3.607 10.292 -3.149 1.00 87.19 85 TRP A O 1
ATOM 704 N N . ALA A 1 86 ? -3.992 11.802 -4.776 1.00 89.69 86 ALA A N 1
ATOM 705 C CA . ALA A 1 86 ? -5.019 12.537 -4.042 1.00 89.69 86 ALA A CA 1
ATOM 706 C C . ALA A 1 86 ? -6.248 11.660 -3.739 1.00 89.69 86 ALA A C 1
ATOM 708 O O . ALA A 1 86 ? -6.741 11.646 -2.610 1.00 89.69 86 ALA A O 1
ATOM 709 N N . ASP A 1 87 ? -6.706 10.880 -4.721 1.00 91.38 87 ASP A N 1
ATOM 710 C CA . ASP A 1 87 ? -7.840 9.965 -4.572 1.00 91.38 87 ASP A CA 1
ATOM 711 C C . ASP A 1 87 ? -7.536 8.866 -3.544 1.00 91.38 87 ASP A C 1
ATOM 713 O O . ASP A 1 87 ? -8.393 8.503 -2.734 1.00 91.38 87 ASP A O 1
ATOM 717 N N . TYR A 1 88 ? -6.306 8.348 -3.538 1.00 87.75 88 TYR A N 1
ATOM 718 C CA . TYR A 1 88 ? -5.862 7.364 -2.557 1.00 87.75 88 TYR A CA 1
ATOM 719 C C . TYR A 1 88 ? -5.800 7.943 -1.133 1.00 87.75 88 TYR A C 1
ATOM 721 O O . TYR A 1 88 ? -6.312 7.328 -0.198 1.00 87.75 88 TYR A O 1
ATOM 729 N N . GLU A 1 89 ? -5.260 9.150 -0.949 1.00 87.06 89 GLU A N 1
ATOM 730 C CA . GLU A 1 89 ? -5.246 9.814 0.362 1.00 87.06 89 GLU A CA 1
ATOM 731 C C . GLU A 1 89 ? -6.653 10.118 0.881 1.00 87.06 89 GLU A C 1
ATOM 733 O O . GLU A 1 89 ? -6.933 9.933 2.068 1.00 87.06 89 GLU A O 1
ATOM 738 N N . LEU A 1 90 ? -7.560 10.535 -0.004 1.00 90.50 90 LEU A N 1
ATOM 739 C CA . LEU A 1 90 ? -8.956 10.761 0.350 1.00 90.50 90 LEU A CA 1
ATOM 740 C C . LEU A 1 90 ? -9.645 9.464 0.798 1.00 90.50 90 LEU A C 1
ATOM 742 O O . LEU A 1 90 ? -10.400 9.479 1.770 1.00 90.50 90 LEU A O 1
ATOM 746 N N . LYS A 1 91 ? -9.377 8.338 0.124 1.00 88.38 91 LYS A N 1
ATOM 747 C CA . LYS A 1 91 ? -9.892 7.020 0.531 1.00 88.38 91 LYS A CA 1
ATOM 748 C C . LYS A 1 91 ? -9.408 6.629 1.925 1.00 88.38 91 LYS A C 1
ATOM 750 O O . LYS A 1 91 ? -10.223 6.189 2.731 1.00 88.38 91 LYS A O 1
ATOM 755 N N . LEU A 1 92 ? -8.124 6.835 2.225 1.00 84.94 92 LEU A N 1
ATOM 756 C CA . LEU A 1 92 ? -7.570 6.554 3.553 1.00 84.94 92 LEU A CA 1
ATOM 757 C C . LEU A 1 92 ? -8.244 7.392 4.643 1.00 84.94 92 LEU A C 1
ATOM 759 O O . LEU A 1 92 ? -8.624 6.844 5.674 1.00 84.94 92 LEU A O 1
ATOM 763 N N . LYS A 1 93 ? -8.447 8.695 4.406 1.00 87.69 93 LYS A N 1
ATOM 764 C CA . LYS A 1 93 ? -9.143 9.572 5.362 1.00 87.69 93 LYS A CA 1
ATOM 765 C C . LYS A 1 93 ? -10.567 9.096 5.643 1.00 87.69 93 LYS A C 1
ATOM 767 O O . LYS A 1 93 ? -10.932 8.941 6.801 1.00 87.69 93 LYS A O 1
ATOM 772 N N . LYS A 1 94 ? -11.333 8.769 4.599 1.00 91.38 94 LYS A N 1
ATOM 773 C CA . LYS A 1 94 ? -12.702 8.247 4.750 1.00 91.38 94 LYS A CA 1
ATOM 774 C C . LYS A 1 94 ? -12.747 6.918 5.507 1.00 91.38 94 LYS A C 1
ATOM 776 O O . LYS A 1 94 ? -13.636 6.709 6.325 1.00 91.38 94 LYS A O 1
ATOM 781 N N . ALA A 1 95 ? -11.802 6.017 5.236 1.00 87.88 95 ALA A N 1
ATOM 782 C CA . ALA A 1 95 ? -11.707 4.741 5.942 1.00 87.88 95 ALA A CA 1
ATOM 783 C C . ALA A 1 95 ? -11.349 4.931 7.425 1.00 87.88 95 ALA A C 1
ATOM 785 O O . ALA A 1 95 ? -11.848 4.205 8.283 1.00 87.88 95 ALA A O 1
ATOM 786 N N . GLU A 1 96 ? -10.507 5.914 7.738 1.00 86.38 96 GLU A N 1
ATOM 787 C CA . GLU A 1 96 ? -10.174 6.273 9.114 1.00 86.38 96 GLU A CA 1
ATOM 788 C C . GLU A 1 96 ? -11.371 6.871 9.858 1.00 86.38 96 GLU A C 1
ATOM 790 O O . GLU A 1 96 ? -11.717 6.399 10.936 1.00 86.38 96 GLU A O 1
ATOM 795 N N . GLU A 1 97 ? -12.065 7.834 9.251 1.00 90.81 97 GLU A N 1
ATOM 796 C CA . GLU A 1 97 ? -13.291 8.424 9.803 1.00 90.81 97 GLU A CA 1
ATOM 797 C C . GLU A 1 97 ? -14.359 7.351 10.072 1.00 90.81 97 GLU A C 1
ATOM 799 O O . GLU A 1 97 ? -14.951 7.313 11.151 1.00 90.81 97 GLU A O 1
ATOM 804 N N . ALA A 1 98 ? -14.566 6.420 9.134 1.00 92.38 98 ALA A N 1
ATOM 805 C CA . ALA A 1 98 ? -15.502 5.311 9.309 1.00 92.38 98 ALA A CA 1
ATOM 806 C C . ALA A 1 98 ? -15.117 4.400 10.488 1.00 92.38 98 ALA A C 1
ATOM 808 O O . ALA A 1 98 ? -15.979 4.043 11.294 1.00 92.38 98 ALA A O 1
ATOM 809 N N . ARG A 1 99 ? -13.824 4.071 10.631 1.00 89.31 99 ARG A N 1
ATOM 810 C CA . ARG A 1 99 ? -13.313 3.281 11.763 1.00 89.31 99 ARG A CA 1
ATOM 811 C C . ARG A 1 99 ? -13.499 4.000 13.095 1.00 89.31 99 ARG A C 1
ATOM 813 O O . ARG A 1 99 ? -13.877 3.360 14.073 1.00 89.31 99 ARG A O 1
ATOM 820 N N . GLN A 1 100 ? -13.286 5.313 13.139 1.00 90.31 100 GLN A N 1
ATOM 821 C CA . GLN A 1 100 ? -13.501 6.115 14.347 1.00 90.31 100 GLN A CA 1
ATOM 822 C C . GLN A 1 100 ? -14.976 6.147 14.756 1.00 90.31 100 GLN A C 1
ATOM 824 O O . GLN A 1 100 ? -15.288 5.944 15.928 1.00 90.31 100 GLN A O 1
ATOM 829 N N . ILE A 1 101 ? -15.888 6.322 13.795 1.00 93.00 101 ILE A N 1
ATOM 830 C CA . ILE A 1 101 ? -17.336 6.283 14.043 1.00 93.00 101 ILE A CA 1
ATOM 831 C C . ILE A 1 101 ? -17.759 4.909 14.574 1.00 93.00 101 ILE A C 1
ATOM 833 O O . ILE A 1 101 ? -18.509 4.823 15.546 1.00 93.00 101 ILE A O 1
ATOM 837 N N . GLU A 1 102 ? -17.288 3.823 13.958 1.00 92.50 102 GLU A N 1
ATOM 838 C CA . GLU A 1 102 ? -17.608 2.464 14.404 1.00 92.50 102 GLU A CA 1
ATOM 839 C C . GLU A 1 102 ? -17.047 2.178 15.803 1.00 92.50 102 GLU A C 1
ATOM 841 O O . GLU A 1 102 ? -17.738 1.611 16.652 1.00 92.50 102 GLU A O 1
ATOM 846 N N . TYR A 1 103 ? -15.812 2.607 16.066 1.00 91.38 103 TYR A N 1
ATOM 847 C CA . TYR A 1 103 ? -15.187 2.486 17.377 1.00 91.38 103 TYR A CA 1
ATOM 848 C C . TYR A 1 103 ? -15.985 3.227 18.454 1.00 91.38 103 TYR A C 1
ATOM 850 O O . TYR A 1 103 ? -16.253 2.658 19.513 1.00 91.38 103 TYR A O 1
ATOM 858 N N . GLN A 1 104 ? -16.415 4.457 18.164 1.00 92.31 104 GLN A N 1
ATOM 859 C CA . GLN A 1 104 ? -17.214 5.267 19.077 1.00 92.31 104 GLN A CA 1
ATOM 860 C C . GLN A 1 104 ? -18.574 4.614 19.366 1.00 92.31 104 GLN A C 1
ATOM 862 O O . GLN A 1 104 ? -18.940 4.475 20.530 1.00 92.31 104 GLN A O 1
ATOM 867 N N . LYS A 1 105 ? -19.264 4.089 18.344 1.00 93.50 105 LYS A N 1
ATOM 868 C CA . LYS A 1 105 ? -20.520 3.335 18.526 1.00 93.50 105 LYS A CA 1
ATOM 869 C C . LYS A 1 105 ? -20.339 2.105 19.416 1.00 93.50 105 LYS A C 1
ATOM 871 O O . LYS A 1 105 ? -21.105 1.901 20.352 1.00 93.50 105 LYS A O 1
ATOM 876 N N . LYS A 1 106 ? -19.294 1.306 19.172 1.00 93.00 106 LYS A N 1
ATOM 877 C CA . LYS A 1 106 ? -18.972 0.127 20.000 1.00 93.00 106 LYS A CA 1
ATOM 878 C C . LYS A 1 106 ? -18.567 0.498 21.424 1.00 93.00 106 LYS A C 1
ATOM 880 O O . LYS A 1 106 ? -18.644 -0.337 22.325 1.00 93.00 106 LYS A O 1
ATOM 885 N N . LYS A 1 107 ? -18.036 1.702 21.631 1.00 94.38 107 LYS A N 1
ATOM 886 C CA . LYS A 1 107 ? -17.703 2.216 22.958 1.00 94.38 107 LYS A CA 1
ATOM 887 C C . LYS A 1 107 ? -18.977 2.603 23.711 1.00 94.38 107 LYS A C 1
ATOM 889 O O . LYS A 1 107 ? -19.181 2.097 24.806 1.00 94.38 107 LYS A O 1
ATOM 894 N N . GLU A 1 108 ? -19.856 3.384 23.087 1.00 92.50 108 GLU A N 1
ATOM 895 C CA . GLU A 1 108 ? -21.151 3.791 23.655 1.00 92.50 108 GLU A CA 1
ATOM 896 C C . GLU A 1 108 ? -22.046 2.589 23.983 1.00 92.50 108 GLU A C 1
ATOM 898 O O . GLU A 1 108 ? -22.659 2.537 25.047 1.00 92.50 108 GLU A O 1
ATOM 903 N N . GLU A 1 109 ? -22.086 1.579 23.110 1.00 93.31 109 GLU A N 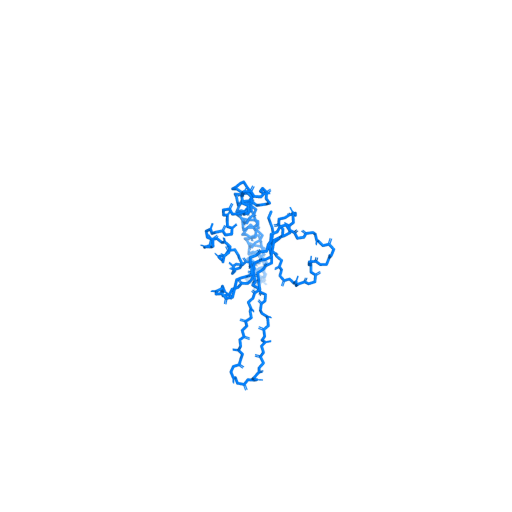1
ATOM 904 C CA . GLU A 1 109 ? -22.837 0.346 23.362 1.00 93.31 109 GLU A CA 1
ATOM 905 C C . GLU A 1 109 ? -22.288 -0.420 24.574 1.00 93.31 109 GLU A C 1
ATOM 907 O O . GLU A 1 109 ? -23.055 -0.872 25.425 1.00 93.31 109 GLU A O 1
ATOM 912 N N . ARG A 1 110 ? -20.957 -0.515 24.700 1.00 92.00 110 ARG A N 1
ATOM 913 C CA . ARG A 1 110 ? -20.314 -1.140 25.865 1.00 92.00 110 ARG A CA 1
ATOM 914 C C . ARG A 1 110 ? -20.603 -0.379 27.155 1.00 92.00 110 ARG A C 1
ATOM 916 O O . ARG A 1 110 ? -20.975 -1.009 28.140 1.00 92.00 110 ARG A O 1
ATOM 923 N N . GLU A 1 111 ? -20.488 0.945 27.136 1.00 92.56 111 GLU A N 1
ATOM 924 C CA . GLU A 1 111 ? -20.794 1.804 28.286 1.00 92.56 111 GLU A CA 1
ATOM 925 C C . GLU A 1 111 ? -22.267 1.681 28.702 1.00 92.56 111 GLU A C 1
ATOM 927 O O . GLU A 1 111 ? -22.573 1.590 29.891 1.00 92.56 111 GLU A O 1
ATOM 932 N N . ARG A 1 112 ? -23.191 1.594 27.736 1.00 92.50 112 ARG A N 1
ATOM 933 C CA . ARG A 1 112 ? -24.617 1.388 28.011 1.00 92.50 112 ARG A CA 1
ATOM 934 C C . ARG A 1 112 ? -24.899 0.031 28.656 1.00 92.50 112 ARG A C 1
ATOM 936 O O . ARG A 1 112 ? -25.615 -0.024 29.655 1.00 92.50 112 ARG A O 1
ATOM 943 N N . LEU A 1 113 ? -24.340 -1.051 28.112 1.00 93.25 113 LEU A N 1
ATOM 944 C CA . LEU A 1 113 ? -24.484 -2.397 28.680 1.00 93.25 113 LEU A CA 1
ATOM 945 C C . LEU A 1 113 ? -23.898 -2.473 30.096 1.00 93.25 113 LEU A C 1
ATOM 947 O O . LEU A 1 113 ? -24.469 -3.110 30.983 1.00 93.25 113 LEU A O 1
ATOM 951 N N . GLU A 1 114 ? -22.767 -1.805 30.325 1.00 90.69 114 GLU A N 1
ATOM 952 C CA . GLU A 1 114 ? -22.142 -1.721 31.642 1.00 90.69 114 GLU A CA 1
ATOM 953 C C . GLU A 1 114 ? -23.003 -0.927 32.633 1.00 90.69 114 GLU A C 1
ATOM 955 O O . GLU A 1 114 ? -23.218 -1.387 33.757 1.00 90.69 114 GLU A O 1
ATOM 960 N N . TYR A 1 115 ? -23.573 0.202 32.205 1.00 90.62 115 TYR A N 1
ATOM 961 C CA . TYR A 1 115 ? -24.517 0.979 33.006 1.00 90.62 115 TYR A CA 1
ATOM 962 C C . TYR A 1 115 ? -25.758 0.159 33.385 1.00 90.62 115 TYR A C 1
ATOM 964 O O . TYR A 1 115 ? -26.111 0.104 34.562 1.00 90.62 115 TYR A O 1
ATOM 972 N N . GLU A 1 116 ? -26.394 -0.528 32.432 1.00 89.38 116 GLU A N 1
ATOM 973 C CA . GLU A 1 116 ? -27.567 -1.374 32.700 1.00 89.38 116 GLU A CA 1
ATOM 974 C C . GLU A 1 116 ? -27.229 -2.513 33.679 1.00 89.38 116 GLU A C 1
ATOM 976 O O . GLU A 1 116 ? -27.981 -2.767 34.626 1.00 89.38 116 GLU A O 1
ATOM 981 N N . ARG A 1 117 ? -26.055 -3.144 33.528 1.00 91.12 117 ARG A N 1
ATOM 982 C CA . ARG A 1 117 ? -25.555 -4.164 34.465 1.00 91.12 117 ARG A CA 1
ATOM 983 C C . ARG A 1 117 ? -25.354 -3.605 35.875 1.00 91.12 117 ARG A C 1
ATOM 985 O O . ARG A 1 117 ? -25.712 -4.267 36.850 1.00 91.12 117 ARG A O 1
ATOM 992 N N . LEU A 1 118 ? -24.751 -2.423 36.001 1.00 89.12 118 LEU A N 1
ATOM 993 C CA . LEU A 1 118 ? -24.522 -1.771 37.293 1.00 89.12 118 LEU A CA 1
ATOM 994 C C . LEU A 1 118 ? -25.844 -1.348 37.939 1.00 89.12 118 LEU A C 1
ATOM 996 O O . LEU A 1 118 ? -26.045 -1.611 39.122 1.00 89.12 118 LEU A O 1
ATOM 1000 N N . LYS A 1 119 ? -26.769 -0.782 37.162 1.00 88.75 119 LYS A N 1
ATOM 1001 C CA . LYS A 1 119 ? -28.103 -0.395 37.624 1.00 88.75 119 LYS A CA 1
ATOM 1002 C C . LYS A 1 119 ? -28.851 -1.583 38.229 1.00 88.75 119 LYS A C 1
ATOM 1004 O O . LYS A 1 119 ? -29.273 -1.515 39.377 1.00 88.75 119 LYS A O 1
ATOM 1009 N N . LEU A 1 120 ? -28.912 -2.713 37.517 1.00 88.69 120 LEU A N 1
ATOM 1010 C CA . LEU A 1 120 ? -29.514 -3.953 38.031 1.00 88.69 120 LEU A CA 1
ATOM 1011 C C . LEU A 1 120 ? -28.837 -4.459 39.314 1.00 88.69 120 LEU A C 1
ATOM 1013 O O . LEU A 1 120 ? -29.503 -4.983 40.202 1.00 88.69 120 LEU A O 1
ATOM 1017 N N . LYS A 1 121 ? -27.514 -4.303 39.425 1.00 86.44 121 LYS A N 1
ATOM 1018 C CA . LYS A 1 121 ? -26.742 -4.758 40.589 1.00 86.44 121 LYS A CA 1
ATOM 1019 C C . LYS A 1 121 ? -26.977 -3.907 41.843 1.00 86.44 121 LYS A C 1
ATOM 1021 O O . LYS A 1 121 ? -26.886 -4.447 42.944 1.00 86.44 121 LYS A O 1
ATOM 1026 N N . PHE A 1 122 ? -27.214 -2.605 41.691 1.00 82.44 122 PHE A N 1
ATOM 1027 C CA . PHE A 1 122 ? -27.238 -1.656 42.810 1.00 82.44 122 PHE A CA 1
ATOM 1028 C C . PHE A 1 122 ? -28.625 -1.082 43.135 1.00 82.44 122 PHE A C 1
ATOM 1030 O O . PHE A 1 122 ? -28.849 -0.753 44.293 1.00 82.44 122 PHE A O 1
ATOM 1037 N N . GLU A 1 123 ? -29.556 -1.013 42.179 1.00 71.69 123 GLU A N 1
ATOM 1038 C CA . GLU A 1 123 ? -30.944 -0.557 42.408 1.00 71.69 123 GLU A CA 1
ATOM 1039 C C . GLU A 1 123 ? -31.935 -1.716 42.642 1.00 71.69 123 GLU A C 1
ATOM 1041 O O . GLU A 1 123 ? -33.104 -1.484 42.927 1.00 71.69 123 GLU A O 1
ATOM 1046 N N . GLY A 1 124 ? -31.488 -2.973 42.531 1.00 62.03 124 GLY A N 1
ATOM 1047 C CA . GLY A 1 124 ? -32.281 -4.174 42.838 1.00 62.03 124 GLY A CA 1
ATOM 1048 C C . GLY A 1 124 ? -32.302 -4.580 44.323 1.00 62.03 124 GLY A C 1
ATOM 1049 O O . GLY A 1 124 ? -32.571 -5.744 44.620 1.00 62.03 124 GLY A O 1
ATOM 1050 N N . LYS A 1 125 ? -31.965 -3.665 45.239 1.00 51.56 125 LYS A N 1
ATOM 1051 C CA . LYS A 1 125 ? -32.051 -3.808 46.703 1.00 51.56 125 LYS A CA 1
ATOM 1052 C C . LYS A 1 125 ? -32.993 -2.752 47.258 1.00 51.56 125 LYS A C 1
ATOM 1054 O O . LYS A 1 125 ? -33.677 -3.080 48.249 1.00 51.56 125 LYS A O 1
#